Protein AF-A0A7J9QPY3-F1 (afdb_monomer)

Sequence (52 aa):
MPQSKPLISIVNVVATASIDQRLDLKDVTEKFPEVEWTPELFPGAVFRLKNP

Nearest PDB structures (foldseek):
  7zke-assembly1_D  TM=9.089E-01  e=3.261E-01  Thermochaetoides thermophila
  1c9b-assembly1_B  TM=9.138E-01  e=7.874E-01  Homo sapiens

Mean predicted aligned error: 5.54 Å

pLDDT: mean 92.31, std 7.33, range [62.38, 97.0]

Secondary structure (DSSP, 8-state):
---PPP--------------S---HHHHHHH-TTEEEETTTEEEEEE--S--

Structure (mmCIF, N/CA/C/O backbone):
data_AF-A0A7J9QPY3-F1
#
_entry.id   AF-A0A7J9QPY3-F1
#
loop_
_atom_site.group_PDB
_atom_site.id
_atom_site.type_symbol
_atom_site.label_atom_id
_atom_site.label_alt_id
_atom_site.label_comp_id
_atom_site.label_asym_id
_atom_site.label_entity_id
_atom_site.label_seq_id
_atom_site.pdbx_PDB_ins_code
_atom_site.Cartn_x
_atom_site.Cartn_y
_atom_site.Cartn_z
_atom_site.occupancy
_atom_site.B_iso_or_equiv
_atom_site.auth_seq_id
_atom_site.auth_comp_id
_atom_site.auth_asym_id
_atom_site.auth_atom_id
_atom_site.pdbx_PDB_model_num
ATOM 1 N N . MET A 1 1 ? 30.025 -25.976 -24.381 1.00 63.47 1 MET A N 1
ATOM 2 C CA . MET A 1 1 ? 30.159 -24.633 -23.772 1.00 63.47 1 MET A CA 1
ATOM 3 C C . MET A 1 1 ? 29.841 -24.776 -22.291 1.00 63.47 1 MET A C 1
ATOM 5 O O . MET A 1 1 ? 28.852 -25.444 -22.006 1.00 63.47 1 MET A O 1
ATOM 9 N N . PRO A 1 2 ? 30.652 -24.262 -21.352 1.00 62.38 2 PRO A N 1
ATOM 10 C CA . PRO A 1 2 ? 30.310 -24.357 -19.938 1.00 62.38 2 PRO A CA 1
ATOM 11 C C . PRO A 1 2 ? 29.125 -23.426 -19.651 1.00 62.38 2 PRO A C 1
ATOM 13 O O . PRO A 1 2 ? 29.204 -22.227 -19.901 1.00 62.38 2 PRO A O 1
ATOM 16 N N . GLN A 1 3 ? 28.013 -23.980 -19.166 1.00 73.75 3 GLN A N 1
ATOM 17 C CA . GLN A 1 3 ? 26.905 -23.185 -18.637 1.00 73.75 3 GLN A CA 1
ATOM 18 C C . GLN A 1 3 ? 27.270 -22.740 -17.216 1.00 73.75 3 GLN A C 1
ATOM 20 O O . GLN A 1 3 ? 27.392 -23.571 -16.316 1.00 73.75 3 GLN A O 1
ATOM 25 N N . SER A 1 4 ? 27.474 -21.438 -17.011 1.00 82.62 4 SER A N 1
ATOM 26 C CA . SER A 1 4 ? 27.586 -20.848 -15.675 1.00 82.62 4 SER A CA 1
ATOM 27 C C . SER A 1 4 ? 26.192 -20.654 -15.070 1.00 82.62 4 SER A C 1
ATOM 29 O O . SER A 1 4 ? 25.225 -20.366 -15.775 1.00 82.62 4 SER A O 1
ATOM 31 N N . LYS A 1 5 ? 26.068 -20.829 -13.748 1.00 85.75 5 LYS A N 1
ATOM 32 C CA . LYS A 1 5 ? 24.813 -20.534 -13.043 1.00 85.75 5 LYS A CA 1
ATOM 33 C C . LYS A 1 5 ? 24.578 -19.015 -13.037 1.00 85.75 5 LYS A C 1
ATOM 35 O O . LYS A 1 5 ? 25.514 -18.283 -12.708 1.00 85.75 5 LYS A O 1
ATOM 40 N N . PRO A 1 6 ? 23.367 -18.534 -13.367 1.00 87.25 6 PRO A N 1
ATOM 41 C CA . PRO A 1 6 ? 23.062 -17.109 -13.323 1.00 87.25 6 PRO A CA 1
ATOM 42 C C . PRO A 1 6 ? 23.061 -16.602 -11.876 1.00 87.25 6 PRO A C 1
ATOM 44 O O . PRO A 1 6 ? 22.570 -17.280 -10.972 1.00 87.25 6 PRO A O 1
ATOM 47 N N . LEU A 1 7 ? 23.591 -15.396 -11.665 1.00 90.44 7 LEU A N 1
ATOM 48 C CA . LEU A 1 7 ? 23.464 -14.683 -10.397 1.00 90.44 7 LEU A CA 1
ATOM 49 C C . LEU A 1 7 ? 22.117 -13.950 -10.399 1.00 90.44 7 LEU A C 1
ATOM 51 O O . LEU A 1 7 ? 21.905 -13.055 -11.214 1.00 90.44 7 LEU A O 1
ATOM 55 N N . ILE A 1 8 ? 21.201 -14.348 -9.520 1.00 93.00 8 ILE A N 1
ATOM 56 C CA . ILE A 1 8 ? 19.856 -13.766 -9.426 1.00 93.00 8 ILE A CA 1
ATOM 57 C C . ILE A 1 8 ? 19.775 -12.943 -8.140 1.00 93.00 8 ILE A C 1
ATOM 59 O O . ILE A 1 8 ? 20.138 -13.434 -7.073 1.00 93.00 8 ILE A O 1
ATOM 63 N N . SER A 1 9 ? 19.287 -11.705 -8.245 1.00 96.19 9 SER A N 1
ATOM 64 C CA . SER A 1 9 ? 19.032 -10.818 -7.107 1.00 96.19 9 SER A CA 1
ATOM 65 C C . SER A 1 9 ? 17.617 -10.252 -7.187 1.00 96.19 9 SER A C 1
ATOM 67 O O . SER A 1 9 ? 17.170 -9.836 -8.258 1.00 96.19 9 SER A O 1
ATOM 69 N N . ILE A 1 10 ? 16.914 -10.245 -6.056 1.00 95.25 10 ILE A N 1
ATOM 70 C CA . ILE A 1 10 ? 15.582 -9.652 -5.938 1.00 95.25 10 ILE A CA 1
ATOM 71 C C . ILE A 1 10 ? 15.761 -8.160 -5.669 1.00 95.25 10 ILE A C 1
ATOM 73 O O . ILE A 1 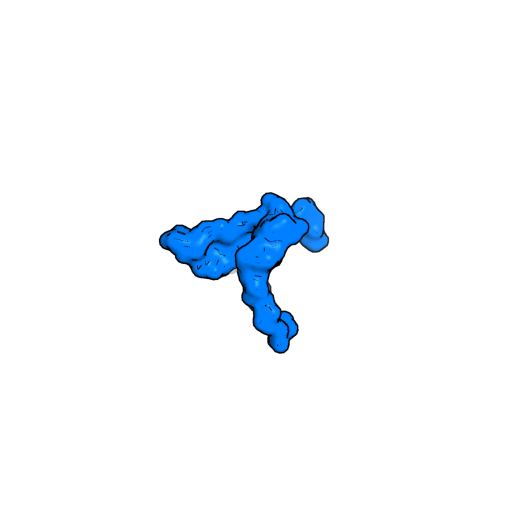10 ? 16.385 -7.774 -4.686 1.00 95.25 10 ILE A O 1
ATOM 77 N N . VAL A 1 11 ? 15.201 -7.329 -6.546 1.00 96.75 11 VAL A N 1
ATOM 78 C CA . VAL A 1 11 ? 15.311 -5.861 -6.463 1.00 96.75 11 VAL A CA 1
ATOM 79 C C . VAL A 1 11 ? 14.014 -5.188 -6.025 1.00 96.75 11 VAL A C 1
ATOM 81 O O . VAL A 1 11 ? 14.037 -4.063 -5.542 1.00 96.75 11 VAL A O 1
ATOM 84 N N . ASN A 1 12 ? 12.882 -5.867 -6.209 1.00 96.06 12 ASN A N 1
ATOM 85 C CA . ASN A 1 12 ? 11.567 -5.378 -5.829 1.00 96.06 12 ASN A CA 1
ATOM 86 C C . ASN A 1 12 ? 10.594 -6.552 -5.686 1.00 96.06 12 ASN A C 1
ATOM 88 O O . ASN A 1 12 ? 10.697 -7.537 -6.422 1.00 96.06 12 ASN A O 1
ATOM 92 N N . VAL A 1 13 ? 9.632 -6.418 -4.779 1.00 95.88 13 VAL A N 1
ATOM 93 C CA . VAL A 1 13 ? 8.528 -7.363 -4.598 1.00 95.88 13 VAL A CA 1
ATOM 94 C C . VAL A 1 13 ? 7.231 -6.564 -4.551 1.00 95.88 13 VAL A C 1
ATOM 96 O O . VA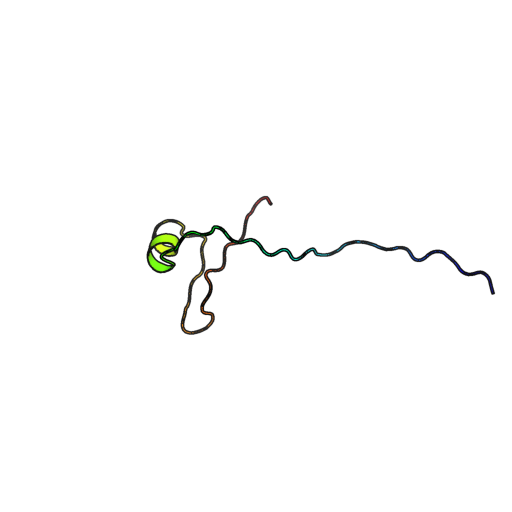L A 1 13 ? 7.140 -5.569 -3.840 1.00 95.88 13 VAL A O 1
ATOM 99 N N . VAL A 1 14 ? 6.226 -7.002 -5.310 1.00 96.62 14 VAL A N 1
ATOM 100 C CA . VAL A 1 14 ? 4.879 -6.418 -5.302 1.00 96.62 14 VAL A CA 1
ATOM 101 C C . VAL A 1 14 ? 3.923 -7.444 -4.712 1.00 96.62 14 VAL A C 1
ATOM 103 O O . VAL A 1 14 ? 3.905 -8.594 -5.147 1.00 96.62 14 VAL A O 1
ATOM 106 N N . ALA A 1 15 ? 3.133 -7.024 -3.729 1.00 96.75 15 ALA A N 1
ATOM 107 C CA . ALA A 1 15 ? 2.117 -7.847 -3.090 1.00 96.75 15 ALA A CA 1
ATOM 108 C C . ALA A 1 15 ? 0.767 -7.121 -3.079 1.00 96.75 15 ALA A C 1
ATOM 110 O O . ALA A 1 15 ? 0.701 -5.894 -3.147 1.00 96.75 15 ALA A O 1
ATOM 111 N N . THR A 1 16 ? -0.309 -7.896 -2.975 1.00 96.88 16 THR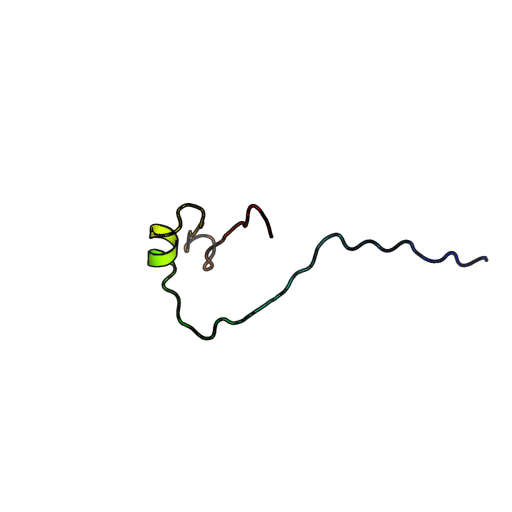 A N 1
ATOM 112 C CA . THR A 1 16 ? -1.686 -7.404 -2.871 1.00 96.88 16 THR A CA 1
ATOM 113 C C . THR A 1 16 ? -2.356 -8.044 -1.666 1.00 96.88 16 THR A C 1
ATOM 115 O O . THR A 1 16 ? -2.225 -9.251 -1.467 1.00 96.88 16 THR A O 1
ATOM 118 N N . ALA A 1 17 ? -3.102 -7.259 -0.897 1.00 95.25 17 ALA A N 1
ATOM 119 C CA . ALA A 1 17 ? -3.884 -7.733 0.238 1.00 95.25 17 ALA A CA 1
ATOM 120 C C . ALA A 1 17 ? -5.250 -7.033 0.261 1.00 95.25 17 ALA A C 1
ATOM 122 O O . ALA A 1 17 ? -5.391 -5.932 -0.272 1.00 95.25 17 ALA A O 1
ATOM 123 N N . SER A 1 18 ? -6.239 -7.674 0.885 1.00 95.81 18 SER A N 1
ATOM 124 C CA . SER A 1 18 ? -7.545 -7.080 1.189 1.00 95.81 18 SER A CA 1
ATOM 125 C C . SER A 1 18 ? -7.673 -6.898 2.698 1.00 95.81 18 SER A C 1
ATOM 127 O O . SER A 1 18 ? -7.219 -7.747 3.461 1.00 95.81 18 SER A O 1
ATOM 129 N N . ILE A 1 19 ? -8.282 -5.790 3.119 1.00 92.25 19 ILE A N 1
ATOM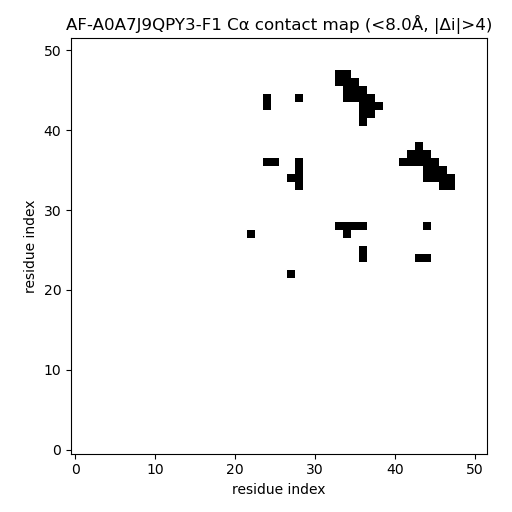 130 C CA . ILE A 1 19 ? -8.579 -5.484 4.531 1.00 92.25 19 ILE A CA 1
ATOM 131 C C . ILE A 1 19 ? -10.053 -5.817 4.852 1.00 92.25 19 ILE A C 1
ATOM 133 O O . ILE A 1 19 ? -10.474 -5.729 5.998 1.00 92.25 19 ILE A O 1
ATOM 137 N N . ASP A 1 20 ? -10.850 -6.202 3.843 1.00 94.69 20 ASP A N 1
ATOM 138 C CA . ASP A 1 20 ? -12.284 -6.541 3.946 1.00 94.69 20 ASP A CA 1
ATOM 139 C C . ASP A 1 20 ? -13.134 -5.497 4.704 1.00 94.69 20 ASP A C 1
ATOM 141 O O . ASP A 1 20 ? -14.212 -5.779 5.227 1.00 94.69 20 ASP A O 1
ATOM 145 N N . GLN A 1 21 ? -12.669 -4.246 4.712 1.00 95.06 21 GLN A N 1
ATOM 146 C CA . GLN A 1 21 ? -13.306 -3.104 5.350 1.00 95.06 21 GLN A CA 1
ATOM 147 C C . GLN A 1 21 ? -13.362 -1.929 4.372 1.00 95.06 21 GLN A C 1
ATOM 149 O O . GLN A 1 21 ? -12.439 -1.694 3.592 1.00 95.06 21 GLN A O 1
ATOM 154 N N . ARG A 1 22 ? -14.451 -1.155 4.430 1.00 94.56 22 ARG A N 1
ATOM 155 C CA . ARG A 1 22 ? -14.551 0.113 3.698 1.00 94.56 22 ARG A CA 1
ATOM 156 C C . ARG A 1 22 ? -13.710 1.187 4.383 1.00 94.56 22 ARG A C 1
ATOM 158 O O . ARG A 1 2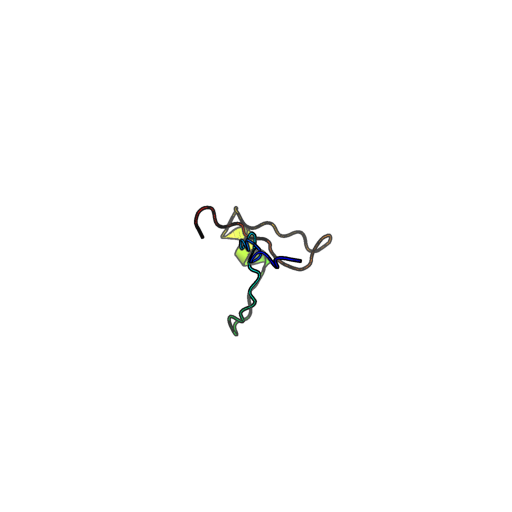2 ? -13.843 1.394 5.587 1.00 94.56 22 ARG A O 1
ATOM 165 N N . LEU A 1 23 ? -12.902 1.889 3.596 1.00 93.75 23 LEU A N 1
ATOM 166 C CA . LEU A 1 23 ? -12.084 3.015 4.035 1.00 93.75 23 LEU A CA 1
ATOM 167 C C . LEU A 1 23 ? -12.578 4.301 3.372 1.00 93.75 23 LEU A C 1
ATOM 169 O O . LEU A 1 23 ? -12.803 4.326 2.162 1.00 93.75 23 LEU A O 1
ATOM 173 N N . ASP A 1 24 ? -12.727 5.360 4.165 1.00 95.69 24 ASP A N 1
ATOM 174 C CA . ASP A 1 24 ? -12.938 6.713 3.654 1.00 95.69 24 ASP A CA 1
ATOM 175 C C . ASP A 1 24 ? -11.567 7.356 3.402 1.00 95.69 24 ASP A C 1
ATOM 177 O O . ASP A 1 24 ? -10.854 7.721 4.336 1.00 95.69 24 ASP A O 1
ATOM 181 N N . LEU A 1 25 ? -11.178 7.458 2.127 1.00 95.06 25 LEU A N 1
ATOM 182 C CA . LEU A 1 25 ? -9.867 7.987 1.738 1.00 95.06 25 LEU A CA 1
ATOM 183 C C . LEU A 1 25 ? -9.694 9.465 2.108 1.00 95.06 25 LEU A C 1
ATOM 185 O O . LEU A 1 25 ? -8.561 9.901 2.323 1.00 95.06 25 LEU A O 1
ATOM 189 N N . LYS A 1 26 ? -10.790 10.223 2.231 1.00 94.75 26 LYS A N 1
ATOM 190 C CA . LYS A 1 26 ? -10.734 11.617 2.667 1.00 94.75 26 LYS A CA 1
ATOM 191 C C . LYS A 1 26 ? -10.368 11.692 4.148 1.00 94.75 26 LYS A C 1
ATOM 193 O O . LYS A 1 26 ? -9.397 12.355 4.497 1.00 94.75 26 LYS A O 1
ATOM 198 N N . ASP A 1 27 ? -11.086 10.948 4.988 1.00 96.00 27 ASP A N 1
ATOM 199 C CA . ASP A 1 27 ? -10.827 10.866 6.434 1.00 96.00 27 ASP A CA 1
ATOM 200 C C . ASP A 1 27 ? -9.421 10.315 6.736 1.00 96.00 27 ASP A C 1
ATOM 202 O O . ASP A 1 27 ? -8.711 10.835 7.597 1.00 96.00 27 ASP A O 1
ATOM 206 N N . VAL A 1 28 ? -8.971 9.302 5.985 1.00 95.12 28 VAL A N 1
ATOM 207 C CA . VAL A 1 28 ? -7.601 8.770 6.100 1.00 95.12 28 VAL A CA 1
ATOM 208 C C . VAL A 1 28 ? -6.566 9.851 5.783 1.00 95.12 28 VAL A C 1
ATOM 210 O O . VAL A 1 28 ? -5.613 10.019 6.537 1.00 95.12 28 VAL A O 1
ATOM 213 N N . THR A 1 29 ? -6.755 10.621 4.715 1.00 94.88 29 THR A N 1
ATOM 214 C CA . THR A 1 29 ? -5.807 11.682 4.340 1.00 94.88 29 THR A CA 1
ATOM 215 C C . THR A 1 29 ? -5.770 12.807 5.383 1.00 94.88 29 THR A C 1
ATOM 217 O O . THR A 1 29 ? -4.701 13.322 5.701 1.00 94.88 29 THR A O 1
ATOM 220 N N . GLU A 1 30 ? -6.915 13.158 5.977 1.00 95.06 30 GLU A N 1
ATOM 221 C CA . GLU A 1 30 ? -6.994 14.159 7.053 1.00 95.06 30 GLU A CA 1
ATOM 222 C C . GLU A 1 30 ? -6.283 13.697 8.339 1.00 95.06 30 GLU A C 1
ATOM 224 O O . GLU A 1 30 ? -5.636 14.498 9.018 1.00 95.06 30 GLU A O 1
ATOM 229 N N . LYS A 1 31 ? -6.370 12.402 8.672 1.00 96.12 31 LYS A N 1
ATOM 230 C CA . LYS A 1 31 ? -5.749 11.816 9.875 1.00 96.12 31 LYS A CA 1
ATOM 231 C C . LYS A 1 31 ? -4.269 11.490 9.712 1.00 96.12 31 LYS A C 1
ATOM 233 O O . LYS A 1 31 ? -3.537 11.495 10.703 1.00 96.12 31 LYS A O 1
ATOM 238 N N . PHE A 1 32 ? -3.831 11.189 8.494 1.00 94.44 32 PHE A N 1
ATOM 239 C CA . PHE A 1 32 ? -2.467 10.774 8.186 1.00 94.44 32 PHE A CA 1
ATOM 240 C C . PHE A 1 32 ? -1.859 11.734 7.155 1.00 94.44 32 PHE A C 1
ATOM 242 O O . PHE A 1 32 ? -1.943 11.472 5.960 1.00 94.44 32 PHE A O 1
ATOM 249 N N . PRO A 1 33 ? -1.183 12.814 7.594 1.00 90.94 33 PRO A N 1
ATOM 250 C CA . PRO A 1 33 ? -0.643 13.838 6.692 1.00 90.94 33 PRO A CA 1
ATOM 251 C C . PRO A 1 33 ? 0.409 13.330 5.694 1.00 90.94 33 PRO A C 1
ATOM 253 O O . PRO A 1 33 ? 0.728 14.017 4.732 1.00 90.94 33 PRO A O 1
ATOM 256 N N . GLU A 1 34 ? 0.985 12.149 5.939 1.00 93.88 34 GLU A N 1
ATOM 257 C CA . GLU A 1 34 ? 1.943 11.493 5.039 1.00 93.88 34 GLU A CA 1
ATOM 258 C C . GLU A 1 34 ? 1.250 10.711 3.899 1.00 93.88 34 GLU A C 1
ATOM 260 O O . G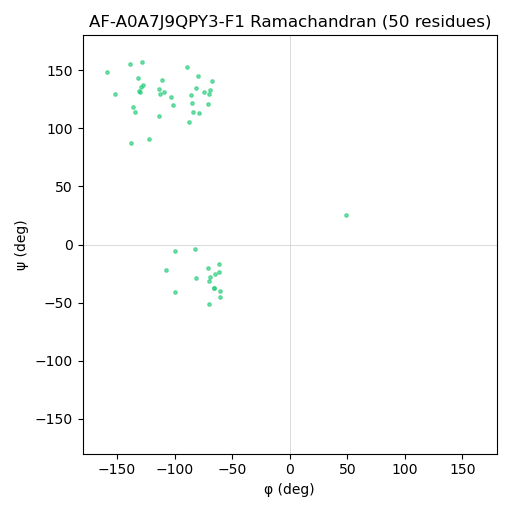LU A 1 34 ? 1.925 10.133 3.047 1.00 93.88 34 GLU A O 1
ATOM 265 N N . VAL A 1 35 ? -0.087 10.650 3.894 1.00 96.25 35 VAL A N 1
ATOM 266 C CA . VAL A 1 35 ? -0.884 10.053 2.817 1.00 96.25 35 VAL A CA 1
ATOM 267 C C . VAL A 1 35 ? -1.135 11.095 1.732 1.00 96.25 3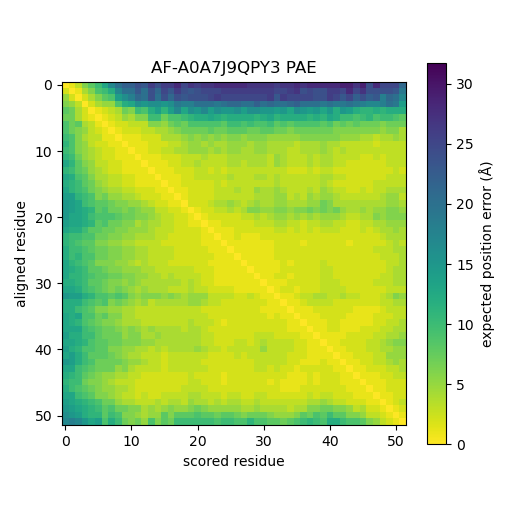5 VAL A C 1
ATOM 269 O O . VAL A 1 35 ? -1.640 12.184 1.992 1.00 96.25 35 VAL A O 1
ATOM 272 N N . GLU A 1 36 ? -0.828 10.732 0.492 1.00 95.62 36 GLU A N 1
ATOM 273 C CA . GLU A 1 36 ? -1.094 11.547 -0.688 1.00 95.62 36 GLU A CA 1
ATOM 274 C C . GLU A 1 36 ? -2.343 11.019 -1.400 1.00 95.62 36 GLU A C 1
ATOM 276 O O . GLU A 1 36 ? -2.387 9.867 -1.841 1.00 95.62 36 GLU A O 1
ATOM 281 N N . TRP A 1 37 ? -3.368 11.861 -1.538 1.00 96.56 37 TRP A N 1
ATOM 282 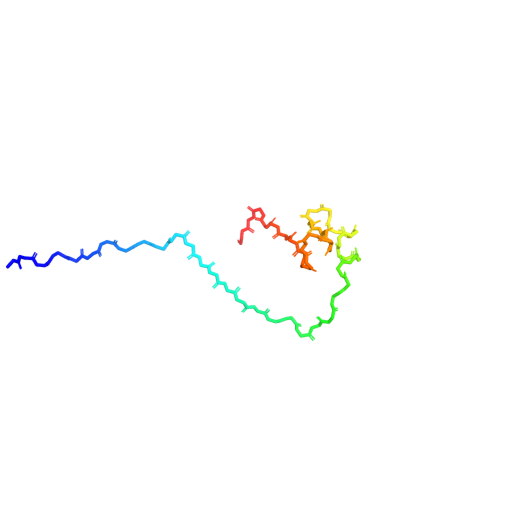C CA . TRP A 1 37 ? -4.589 11.508 -2.258 1.00 96.56 37 TRP A CA 1
ATOM 283 C C . TRP A 1 37 ? -5.043 12.656 -3.160 1.00 96.56 37 TRP A C 1
ATOM 285 O O . TRP A 1 37 ? -5.332 13.763 -2.709 1.00 96.56 37 TRP A O 1
ATOM 295 N N . THR A 1 38 ? -5.088 12.395 -4.466 1.00 95.44 38 THR A N 1
ATOM 296 C CA . THR A 1 38 ? -5.568 13.343 -5.479 1.00 95.44 38 THR A CA 1
ATOM 297 C C . THR A 1 38 ? -6.438 12.579 -6.479 1.00 95.44 38 THR A C 1
ATOM 299 O O . THR A 1 38 ? -5.916 12.098 -7.488 1.00 95.44 38 THR A O 1
ATOM 302 N N . PRO A 1 39 ? -7.753 12.436 -6.213 1.00 95.06 39 PRO A N 1
ATOM 303 C CA . PRO A 1 39 ? -8.635 11.539 -6.968 1.00 95.06 39 PRO A CA 1
ATOM 304 C C . PRO A 1 39 ? -8.747 11.884 -8.459 1.00 95.06 39 PRO A C 1
ATOM 306 O O . PRO A 1 39 ? -9.042 11.005 -9.263 1.00 95.06 39 PRO A O 1
ATOM 309 N N . GLU A 1 40 ? -8.478 13.137 -8.836 1.00 97.00 40 GLU A N 1
ATOM 310 C CA . GLU A 1 40 ? -8.438 13.583 -10.234 1.00 97.00 40 GLU A CA 1
ATOM 311 C C . GLU A 1 40 ? -7.251 13.002 -11.023 1.00 97.00 40 GLU A C 1
ATOM 313 O O . GLU A 1 40 ? -7.348 12.826 -12.235 1.00 97.00 40 GLU A O 1
ATOM 318 N N . LEU A 1 41 ? -6.138 12.687 -10.347 1.00 96.75 41 LEU A N 1
ATOM 319 C CA . LEU A 1 41 ? -4.926 12.123 -10.956 1.00 96.75 41 LEU A CA 1
ATOM 320 C C . LEU A 1 41 ? -4.844 10.607 -10.764 1.00 96.75 41 LEU A C 1
ATOM 322 O O . LEU A 1 41 ? -4.438 9.881 -11.673 1.00 96.75 41 LEU A O 1
ATOM 326 N N . PHE A 1 42 ? -5.208 10.127 -9.574 1.00 96.06 42 PHE A N 1
ATOM 327 C CA . PHE A 1 42 ? -5.183 8.712 -9.229 1.00 96.06 42 PHE A CA 1
ATOM 328 C C . PHE A 1 42 ? -6.247 8.401 -8.162 1.00 96.06 42 PHE A C 1
ATOM 330 O O . PHE A 1 42 ? -6.286 9.070 -7.129 1.00 96.06 42 PHE A O 1
ATOM 337 N N . PRO A 1 43 ? -7.102 7.378 -8.360 1.00 94.69 43 PRO A N 1
ATOM 338 C CA . PRO A 1 43 ? -8.212 7.104 -7.445 1.00 94.69 43 PRO A CA 1
ATOM 339 C C . PRO A 1 43 ? -7.778 6.545 -6.079 1.00 94.69 43 PRO A C 1
ATOM 341 O O . PRO A 1 43 ? -8.558 6.601 -5.129 1.00 94.69 43 PRO A O 1
ATOM 344 N N . GLY A 1 44 ? -6.569 5.987 -5.968 1.00 95.06 44 GLY A N 1
ATOM 345 C CA . GLY A 1 44 ? -6.049 5.421 -4.724 1.00 95.06 44 GLY A CA 1
ATOM 346 C C . GLY A 1 44 ? -5.302 6.442 -3.867 1.00 95.06 44 GLY A C 1
ATOM 347 O O . GLY A 1 44 ? -4.719 7.395 -4.375 1.00 95.06 44 GLY A O 1
ATOM 348 N N . ALA A 1 45 ? -5.288 6.216 -2.556 1.00 95.50 45 ALA A N 1
ATOM 349 C CA . ALA A 1 45 ? -4.396 6.927 -1.648 1.00 95.50 45 ALA A CA 1
ATOM 350 C C . ALA A 1 45 ? -3.003 6.274 -1.672 1.00 95.50 45 ALA A C 1
ATOM 352 O O . ALA A 1 45 ? -2.886 5.046 -1.633 1.00 95.50 45 ALA A O 1
ATOM 353 N N . VAL A 1 46 ? -1.951 7.085 -1.747 1.00 95.62 46 VAL A N 1
ATOM 354 C CA . VAL A 1 46 ? -0.556 6.634 -1.740 1.00 95.62 46 VAL A CA 1
ATOM 355 C C . VAL A 1 46 ? 0.028 6.889 -0.360 1.00 95.62 46 VAL A C 1
ATOM 357 O O . VAL A 1 46 ? -0.011 8.005 0.145 1.00 95.62 46 VAL A O 1
ATOM 360 N N . PHE A 1 47 ? 0.599 5.853 0.248 1.00 94.25 47 PHE A N 1
ATOM 361 C CA . PHE A 1 47 ? 1.261 5.949 1.542 1.00 94.25 47 PHE A CA 1
ATOM 362 C C . PHE A 1 47 ? 2.646 5.314 1.464 1.00 94.25 47 PHE A C 1
ATOM 364 O O . PHE A 1 47 ? 2.798 4.202 0.951 1.00 94.25 47 PHE A O 1
ATOM 371 N N . ARG A 1 48 ? 3.668 6.024 1.951 1.00 93.56 48 ARG A N 1
ATOM 372 C CA . ARG A 1 48 ? 5.062 5.568 1.922 1.00 93.56 48 ARG A CA 1
ATOM 373 C C . ARG A 1 48 ? 5.555 5.330 3.341 1.00 93.56 48 ARG A C 1
ATOM 375 O O . ARG A 1 48 ? 5.772 6.267 4.099 1.00 93.56 48 ARG A O 1
ATOM 382 N N . LEU A 1 49 ? 5.769 4.064 3.681 1.00 91.31 49 LEU A N 1
ATOM 383 C CA . LEU A 1 49 ? 6.375 3.685 4.952 1.00 91.31 49 LEU A CA 1
ATOM 384 C C . LEU A 1 49 ? 7.859 4.073 4.958 1.00 91.31 49 LEU A C 1
ATOM 386 O O . LEU A 1 49 ? 8.600 3.727 4.040 1.00 91.31 49 LEU A O 1
ATOM 390 N N . LYS A 1 50 ? 8.302 4.772 6.010 1.00 89.19 50 LYS A N 1
ATOM 391 C CA . LYS A 1 50 ? 9.726 5.097 6.222 1.00 89.19 50 LYS A CA 1
ATOM 392 C C . LYS A 1 50 ? 10.551 3.864 6.590 1.00 89.19 50 LYS A C 1
ATOM 394 O O . LYS A 1 50 ? 11.729 3.799 6.260 1.00 89.19 50 LYS A O 1
ATOM 399 N N . ASN A 1 51 ? 9.929 2.911 7.278 1.00 88.81 51 ASN A N 1
ATOM 400 C CA . ASN A 1 51 ? 10.513 1.627 7.635 1.00 88.81 51 ASN A CA 1
ATOM 401 C C . ASN A 1 51 ? 9.473 0.534 7.321 1.00 88.81 51 ASN A C 1
ATOM 403 O O . ASN A 1 51 ? 8.389 0.604 7.909 1.00 88.81 51 ASN A O 1
ATOM 407 N N . PRO A 1 52 ? 9.742 -0.364 6.354 1.00 81.19 52 PRO A N 1
ATOM 408 C CA . PRO A 1 52 ? 8.813 -1.413 5.939 1.00 81.19 52 PRO A CA 1
ATOM 409 C C . PRO A 1 52 ? 8.611 -2.498 7.002 1.00 81.19 52 PRO A C 1
ATOM 411 O O . PRO A 1 52 ? 9.548 -2.748 7.796 1.00 81.19 52 PRO A O 1
#

Radius of gyration: 18.8 Å; Cα contacts (8 Å, |Δi|>4): 29; chains: 1; bounding box: 45×39×34 Å

Solvent-accessible surface area (backbone atoms only — not comparable to full-atom values): 3924 Å² total; per-residue (Å²): 130,89,83,76,84,82,90,83,80,90,88,80,86,89,85,85,86,83,83,92,67,93,78,59,68,66,62,49,35,73,74,35,82,76,38,49,72,48,66,92,84,41,82,60,73,45,72,77,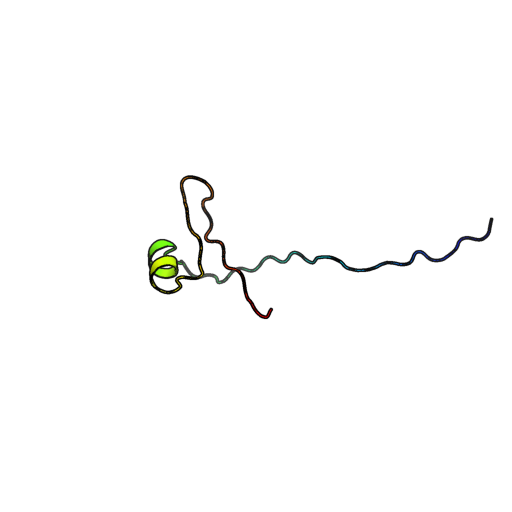72,94,72,128

Foldseek 3Di:
DDDDDDDDDDDDDDDDDDPVDDDDLVVVCVVDVQWDDDCVVPVDIDHDDPPD